Protein AF-A0A9X1WWB5-F1 (afdb_monomer_lite)

Sequence (94 aa):
MENSSNYYLRRMIAMLLFIGAWYCLILFFLQGMQDYYLLLLMIGLFIGSYFIAPYSKGRESSSGAWDVYAIEFFFEMVSLPIRLIIFLVRHVVD

pLDDT: mean 70.96, std 11.7, range [43.81, 86.06]

Structure (mmCIF, N/CA/C/O backbone):
data_AF-A0A9X1WWB5-F1
#
_entry.id   AF-A0A9X1WWB5-F1
#
loop_
_atom_site.group_PDB
_atom_site.id
_atom_site.type_symbol
_atom_site.label_atom_id
_atom_site.label_alt_id
_atom_site.label_comp_id
_atom_site.label_asym_id
_atom_site.label_entity_id
_atom_site.label_seq_id
_atom_site.pdbx_PDB_ins_code
_atom_site.Cartn_x
_atom_site.Cartn_y
_atom_site.Cartn_z
_atom_site.occupancy
_atom_site.B_iso_or_equiv
_atom_site.auth_seq_id
_atom_site.auth_comp_id
_atom_site.auth_asym_id
_atom_site.auth_atom_id
_atom_site.pdbx_PDB_model_num
ATOM 1 N N . MET A 1 1 ? 10.806 9.455 -28.470 1.00 45.50 1 MET A N 1
ATOM 2 C CA . MET A 1 1 ? 11.148 9.892 -27.095 1.00 45.50 1 MET A CA 1
ATOM 3 C C . MET A 1 1 ? 9.931 10.045 -26.176 1.00 45.50 1 MET A C 1
ATOM 5 O O . MET A 1 1 ? 10.107 10.091 -24.970 1.00 45.50 1 MET A O 1
ATOM 9 N N . GLU A 1 2 ? 8.701 10.044 -26.697 1.00 49.38 2 GLU A N 1
ATOM 10 C CA . GLU A 1 2 ? 7.476 10.251 -25.902 1.00 49.38 2 GLU A CA 1
ATOM 11 C C . GLU A 1 2 ? 7.056 9.026 -25.056 1.00 49.38 2 GLU A C 1
ATOM 13 O O . GLU A 1 2 ? 6.575 9.165 -23.932 1.00 49.38 2 GLU A O 1
ATOM 18 N N . ASN A 1 3 ? 7.339 7.808 -25.540 1.00 56.41 3 ASN A N 1
ATOM 19 C CA . ASN A 1 3 ? 6.965 6.561 -24.857 1.00 56.41 3 ASN A CA 1
ATOM 20 C C . ASN A 1 3 ? 7.736 6.288 -23.553 1.00 56.41 3 ASN A C 1
ATOM 22 O O . ASN A 1 3 ? 7.197 5.636 -22.662 1.00 56.41 3 ASN A O 1
ATOM 26 N N . SER A 1 4 ? 8.974 6.775 -23.409 1.00 56.44 4 SER A N 1
ATOM 27 C CA . SER A 1 4 ? 9.748 6.586 -22.172 1.00 56.44 4 SER A CA 1
ATOM 28 C C . SER A 1 4 ? 9.279 7.524 -21.061 1.00 56.44 4 SER A C 1
ATOM 30 O O . SER A 1 4 ? 9.132 7.087 -19.925 1.00 56.44 4 SER A O 1
ATOM 32 N N . SER A 1 5 ? 8.969 8.785 -21.383 1.00 61.75 5 SER A N 1
ATOM 33 C CA . SER A 1 5 ? 8.438 9.754 -20.412 1.00 61.75 5 SER A CA 1
ATOM 34 C C . SER A 1 5 ? 7.117 9.270 -19.797 1.00 61.75 5 SER A C 1
ATOM 36 O O . SER A 1 5 ? 6.963 9.227 -18.576 1.00 61.75 5 SER A O 1
ATOM 38 N N . ASN A 1 6 ? 6.201 8.780 -20.639 1.00 70.19 6 ASN A N 1
ATOM 39 C CA . ASN A 1 6 ? 4.906 8.257 -20.198 1.00 70.19 6 ASN A CA 1
ATOM 40 C C . ASN A 1 6 ? 5.055 6.988 -19.327 1.00 70.19 6 ASN A C 1
ATOM 42 O O . ASN A 1 6 ? 4.287 6.781 -18.391 1.00 70.19 6 ASN A O 1
ATOM 46 N N . TYR A 1 7 ? 6.082 6.165 -19.577 1.00 72.25 7 TYR A N 1
ATOM 47 C CA . TYR A 1 7 ? 6.395 4.981 -18.766 1.00 72.25 7 TYR A CA 1
ATOM 48 C C . TYR A 1 7 ? 6.824 5.339 -17.334 1.00 72.25 7 TYR A C 1
ATOM 50 O O . TYR A 1 7 ? 6.265 4.804 -16.374 1.00 72.25 7 TYR A O 1
ATOM 58 N N . TYR A 1 8 ? 7.777 6.264 -17.172 1.00 71.06 8 TYR A N 1
ATOM 59 C CA . TYR A 1 8 ? 8.239 6.679 -15.840 1.00 71.06 8 TYR A CA 1
ATOM 60 C C . TYR A 1 8 ? 7.149 7.418 -15.059 1.00 71.06 8 TYR A C 1
ATOM 62 O O . TYR A 1 8 ? 6.987 7.179 -13.863 1.00 71.06 8 TYR A O 1
ATOM 70 N N . LEU A 1 9 ? 6.358 8.253 -15.738 1.00 77.19 9 LEU A N 1
ATOM 71 C CA . LEU A 1 9 ? 5.252 8.983 -15.121 1.00 77.19 9 LEU A CA 1
ATOM 72 C C . LEU A 1 9 ? 4.161 8.029 -14.609 1.00 77.19 9 LEU A C 1
ATOM 74 O O . LEU A 1 9 ? 3.721 8.156 -13.469 1.00 77.19 9 LEU A O 1
ATOM 78 N N . ARG A 1 10 ? 3.794 7.006 -15.393 1.00 76.56 10 ARG A N 1
ATOM 79 C CA . ARG A 1 10 ? 2.874 5.942 -14.951 1.00 76.56 10 ARG A CA 1
ATOM 80 C C . ARG A 1 10 ? 3.418 5.159 -13.758 1.00 76.56 10 ARG A C 1
ATOM 82 O O . ARG A 1 10 ? 2.680 4.925 -12.805 1.00 76.56 10 ARG A O 1
ATOM 89 N N . ARG A 1 11 ? 4.711 4.811 -13.766 1.00 76.50 11 ARG A N 1
ATOM 90 C CA . ARG A 1 11 ? 5.367 4.136 -12.632 1.00 76.50 11 ARG A CA 1
ATOM 91 C C . ARG A 1 11 ? 5.300 4.984 -11.359 1.00 76.50 11 ARG A C 1
ATOM 93 O O . ARG A 1 11 ? 4.967 4.458 -10.302 1.00 76.50 11 ARG A O 1
ATOM 100 N N . MET A 1 12 ? 5.566 6.285 -11.465 1.00 78.81 12 MET A N 1
ATOM 101 C CA . MET A 1 12 ? 5.503 7.209 -10.331 1.00 78.81 12 MET A CA 1
ATOM 102 C C . MET A 1 12 ? 4.080 7.322 -9.767 1.00 78.81 12 MET A C 1
ATOM 104 O O . MET A 1 12 ? 3.898 7.246 -8.554 1.00 78.81 12 MET A O 1
ATOM 108 N N . ILE A 1 13 ? 3.065 7.434 -10.631 1.00 83.06 13 ILE A N 1
ATOM 109 C CA . ILE A 1 13 ? 1.658 7.475 -10.201 1.00 83.06 13 ILE A CA 1
ATOM 110 C C . ILE A 1 13 ? 1.264 6.168 -9.504 1.00 83.06 13 ILE A C 1
ATOM 112 O O . ILE A 1 13 ? 0.662 6.210 -8.434 1.00 83.06 13 ILE A O 1
ATOM 116 N N . ALA A 1 14 ? 1.637 5.014 -10.060 1.00 80.81 14 ALA A N 1
ATOM 117 C CA . ALA A 1 14 ? 1.352 3.720 -9.442 1.00 80.81 14 ALA A CA 1
ATOM 118 C C . ALA A 1 14 ? 1.995 3.589 -8.050 1.00 80.81 14 ALA A C 1
ATOM 120 O O . ALA A 1 14 ? 1.340 3.130 -7.116 1.00 80.81 14 ALA A O 1
ATOM 121 N N . MET A 1 15 ? 3.239 4.056 -7.885 1.00 79.38 15 MET A N 1
ATOM 122 C CA . MET A 1 15 ? 3.916 4.088 -6.582 1.00 79.38 15 MET A CA 1
ATOM 123 C C . MET A 1 15 ? 3.210 5.008 -5.580 1.00 79.38 15 MET A C 1
ATOM 125 O O . MET A 1 15 ? 3.017 4.618 -4.432 1.00 79.38 15 MET A O 1
ATOM 129 N N . LEU A 1 16 ? 2.790 6.205 -6.002 1.00 84.88 16 LEU A N 1
ATOM 130 C CA . LEU A 1 16 ? 2.062 7.141 -5.139 1.00 84.88 16 LEU A CA 1
ATOM 131 C C . LEU A 1 16 ? 0.717 6.567 -4.680 1.00 84.88 16 LEU A C 1
ATOM 133 O O . LEU A 1 16 ? 0.380 6.670 -3.502 1.00 84.88 16 LEU A O 1
ATOM 137 N N . LEU A 1 17 ? -0.023 5.919 -5.583 1.00 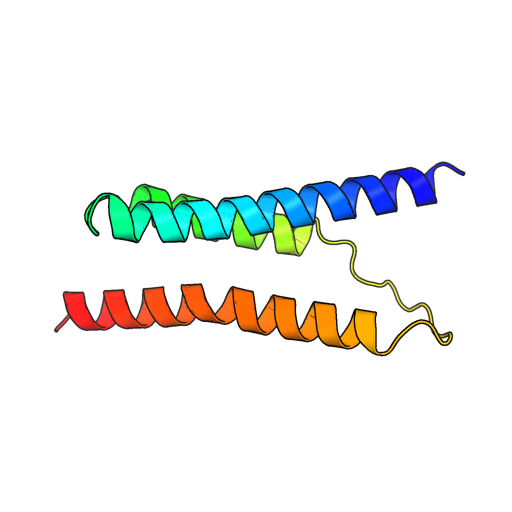85.62 17 LEU A N 1
ATOM 138 C CA . LEU A 1 17 ? -1.283 5.248 -5.253 1.00 85.62 17 LEU A CA 1
ATOM 139 C C . LEU A 1 17 ? -1.067 4.097 -4.269 1.00 85.62 17 LEU A C 1
ATOM 141 O O . LEU A 1 17 ? -1.818 3.966 -3.306 1.00 85.62 17 LEU A O 1
ATOM 145 N N . PHE A 1 18 ? -0.014 3.307 -4.469 1.00 82.38 18 PHE A N 1
ATOM 146 C CA . PHE A 1 18 ? 0.340 2.212 -3.573 1.00 82.38 18 PHE A CA 1
ATOM 147 C C . PHE A 1 18 ? 0.699 2.709 -2.165 1.00 82.38 18 PHE A C 1
ATOM 149 O O . PHE A 1 18 ? 0.171 2.201 -1.177 1.00 82.38 18 PHE A O 1
ATOM 156 N N . ILE A 1 19 ? 1.543 3.740 -2.056 1.00 84.81 19 ILE A N 1
ATOM 157 C CA . ILE A 1 19 ? 1.895 4.355 -0.766 1.00 84.81 19 ILE A CA 1
ATOM 158 C C . ILE A 1 19 ? 0.650 4.964 -0.105 1.00 84.81 19 ILE A C 1
ATOM 160 O O . ILE A 1 19 ? 0.444 4.796 1.096 1.00 84.81 19 ILE A O 1
ATOM 164 N N . GLY A 1 20 ? -0.212 5.623 -0.885 1.00 86.06 20 GLY A N 1
ATOM 165 C CA . GLY A 1 20 ? -1.480 6.170 -0.401 1.00 86.06 20 GLY A CA 1
ATOM 166 C C . GLY A 1 20 ? -2.425 5.095 0.141 1.00 86.06 20 GLY A C 1
ATOM 167 O O . GLY A 1 20 ? -3.066 5.308 1.170 1.00 86.06 20 GLY A O 1
ATOM 168 N N . ALA A 1 21 ? -2.475 3.922 -0.495 1.00 84.81 21 ALA A N 1
ATOM 169 C CA . ALA A 1 21 ? -3.267 2.792 -0.019 1.00 84.81 21 ALA A CA 1
ATOM 170 C C . ALA A 1 21 ? -2.769 2.297 1.349 1.00 84.81 21 ALA A C 1
ATOM 172 O O . ALA A 1 21 ? -3.559 2.139 2.280 1.00 84.81 21 ALA A O 1
ATOM 173 N N . TRP A 1 22 ? -1.452 2.149 1.510 1.00 82.75 22 TRP A N 1
ATOM 174 C CA . TRP A 1 22 ? -0.840 1.811 2.799 1.00 82.75 22 TRP A CA 1
ATOM 175 C C . TRP A 1 22 ? -1.085 2.869 3.874 1.00 82.75 22 TRP A C 1
ATOM 177 O O . TRP A 1 22 ? -1.350 2.530 5.025 1.00 82.75 22 TRP A O 1
ATOM 187 N N . TYR A 1 23 ? -1.049 4.148 3.509 1.00 84.56 23 TYR A N 1
ATOM 188 C CA . TYR A 1 23 ? -1.359 5.230 4.438 1.00 84.56 23 TYR A CA 1
ATOM 189 C C . TYR A 1 23 ? -2.815 5.172 4.925 1.00 84.56 23 TYR A C 1
ATOM 191 O O . TYR A 1 23 ? -3.063 5.316 6.121 1.00 84.56 23 TYR A O 1
ATOM 199 N N . CYS A 1 24 ? -3.766 4.873 4.032 1.00 85.19 24 CYS A N 1
ATOM 200 C CA . CYS A 1 24 ? -5.169 4.658 4.405 1.00 85.19 24 CYS A CA 1
ATOM 201 C C . CYS A 1 24 ? -5.325 3.474 5.366 1.00 85.19 24 CYS A C 1
ATOM 203 O O . CYS A 1 24 ? -6.101 3.559 6.316 1.00 85.19 24 CYS A O 1
ATOM 205 N N . LEU A 1 25 ? -4.558 2.399 5.160 1.00 82.50 25 LEU A N 1
ATOM 206 C CA . LEU A 1 25 ? -4.551 1.254 6.067 1.00 82.50 25 LEU A CA 1
ATOM 207 C C . LEU A 1 25 ? -4.053 1.634 7.466 1.00 82.50 25 LEU A C 1
ATOM 209 O O . LEU A 1 25 ? -4.675 1.279 8.463 1.00 82.50 25 LEU A O 1
ATOM 213 N N . ILE A 1 26 ? -2.940 2.365 7.546 1.00 83.50 26 ILE A N 1
ATOM 214 C CA . ILE A 1 26 ? -2.373 2.813 8.824 1.00 83.50 26 ILE A CA 1
ATOM 215 C C . ILE A 1 26 ? -3.358 3.742 9.544 1.00 83.50 26 ILE A C 1
ATOM 217 O O . ILE A 1 26 ? -3.600 3.568 10.737 1.00 83.50 26 ILE A O 1
ATOM 221 N N . LEU A 1 27 ? -3.967 4.689 8.823 1.00 83.56 27 LEU A N 1
ATOM 222 C CA . LEU A 1 27 ? -4.979 5.585 9.385 1.00 83.56 27 LEU A CA 1
ATOM 223 C C . LEU A 1 27 ? -6.204 4.833 9.906 1.00 83.56 27 LEU A C 1
ATOM 225 O O . LEU A 1 27 ? -6.676 5.160 10.990 1.00 83.56 27 LEU A O 1
ATOM 229 N N . PHE A 1 28 ? -6.667 3.799 9.199 1.00 82.31 28 PHE A N 1
ATOM 230 C CA . PHE A 1 28 ? -7.790 2.969 9.642 1.00 82.31 28 PHE A CA 1
ATOM 231 C C . PHE A 1 28 ? -7.529 2.318 11.010 1.00 82.31 28 PHE A C 1
ATOM 233 O O . PHE A 1 28 ? -8.416 2.264 11.860 1.00 82.31 28 PHE A O 1
ATOM 240 N N . PHE A 1 29 ? -6.298 1.870 11.264 1.00 79.50 29 PHE A N 1
ATOM 241 C CA . PHE A 1 29 ? -5.928 1.344 12.579 1.00 79.50 29 PHE A CA 1
ATOM 242 C C . PHE A 1 29 ? -5.786 2.428 13.651 1.00 79.50 29 PHE A C 1
ATOM 244 O O . PHE A 1 29 ? -6.093 2.170 14.813 1.00 79.50 29 PHE A O 1
ATOM 251 N N . LEU A 1 30 ? -5.325 3.626 13.281 1.00 81.06 30 LEU A N 1
ATOM 252 C CA . LEU A 1 30 ? -5.104 4.727 14.224 1.00 81.06 30 LEU A CA 1
ATOM 253 C C . LEU A 1 30 ? -6.395 5.448 14.634 1.00 81.06 30 LEU A C 1
ATOM 255 O O . LEU A 1 30 ? -6.512 5.851 15.788 1.00 81.06 30 LEU A O 1
ATOM 259 N N . GLN A 1 31 ? -7.350 5.626 13.718 1.00 80.50 31 GLN A N 1
ATOM 260 C CA . GLN A 1 31 ? -8.613 6.337 13.976 1.00 80.50 31 GLN A CA 1
ATOM 261 C C . GLN A 1 31 ? -9.704 5.441 14.581 1.00 80.50 31 GLN A C 1
ATOM 263 O O . GLN A 1 31 ? -10.744 5.931 15.015 1.00 80.50 31 GLN A O 1
ATOM 268 N N . GLY A 1 32 ? -9.428 4.141 14.705 1.00 63.56 32 GLY A N 1
ATOM 269 C CA . GLY A 1 32 ? -10.381 3.142 15.168 1.00 63.56 32 GLY A CA 1
ATOM 270 C C . GLY A 1 32 ? -11.149 2.547 13.991 1.00 63.56 32 GLY A C 1
ATOM 271 O O . GLY A 1 32 ? -11.513 3.240 13.047 1.00 63.56 32 GLY A O 1
ATOM 272 N N . MET A 1 33 ? -11.412 1.239 14.056 1.00 67.56 33 MET A N 1
ATOM 273 C CA . MET A 1 33 ? -11.950 0.403 12.965 1.00 67.56 33 MET A CA 1
ATOM 274 C C . MET A 1 33 ? -13.379 0.764 12.491 1.00 67.56 33 MET A C 1
ATOM 276 O O . MET A 1 33 ? -14.043 -0.046 11.849 1.00 67.56 33 MET A O 1
ATOM 280 N N . GLN A 1 34 ? -13.874 1.951 12.836 1.00 69.75 34 GLN A N 1
ATOM 281 C CA . GLN A 1 34 ? -15.189 2.479 12.481 1.00 69.75 34 GLN A CA 1
ATOM 282 C C . GLN A 1 34 ? -15.181 3.175 11.110 1.00 69.75 34 GLN A C 1
ATOM 284 O O . GLN A 1 34 ? -16.218 3.261 10.452 1.00 69.75 34 GLN A O 1
ATOM 289 N N . ASP A 1 35 ? -14.011 3.607 10.634 1.00 77.12 35 ASP A N 1
ATOM 290 C CA . ASP A 1 35 ? -13.866 4.353 9.384 1.00 77.12 35 ASP A CA 1
ATOM 291 C C . ASP A 1 35 ? -13.763 3.427 8.160 1.00 77.12 35 ASP A C 1
ATOM 293 O O . ASP A 1 35 ? -12.772 3.405 7.427 1.00 77.12 35 ASP A O 1
ATOM 297 N N . TYR A 1 36 ? -14.822 2.659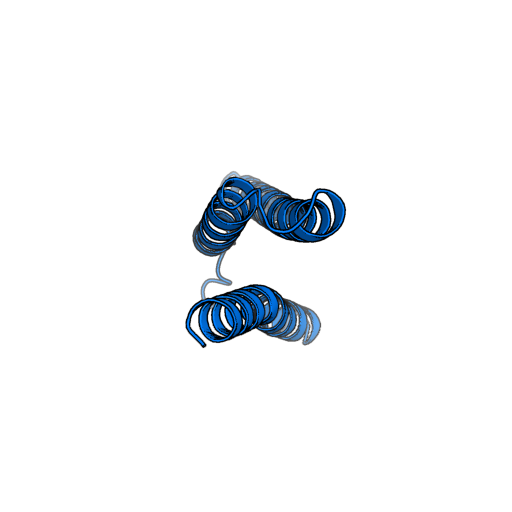 7.889 1.00 76.56 36 TYR A N 1
ATOM 298 C CA . TYR A 1 36 ? -14.886 1.718 6.757 1.00 76.56 36 TYR A CA 1
ATOM 299 C C . TYR A 1 36 ? -14.640 2.375 5.384 1.00 76.56 36 TYR A C 1
ATOM 301 O O . TYR A 1 36 ? -14.239 1.700 4.431 1.00 76.56 36 TYR A O 1
ATOM 309 N N . TYR A 1 37 ? -14.831 3.694 5.267 1.00 80.56 37 TYR A N 1
ATOM 310 C CA . TYR A 1 37 ? -14.519 4.435 4.044 1.00 80.56 37 TYR A CA 1
ATOM 311 C C . TYR A 1 37 ? -13.012 4.443 3.730 1.00 80.56 37 TYR A C 1
ATOM 313 O O . TYR A 1 37 ? -12.652 4.419 2.554 1.00 80.56 37 TYR A O 1
ATOM 321 N N . LEU A 1 38 ? -12.127 4.413 4.740 1.00 80.56 38 LEU A N 1
ATOM 322 C CA . LEU A 1 38 ? -10.671 4.314 4.544 1.00 80.56 38 LEU A CA 1
ATOM 323 C C . LEU A 1 38 ? -10.288 2.972 3.922 1.00 80.56 38 LEU A C 1
ATOM 325 O O . LEU A 1 38 ? -9.397 2.907 3.077 1.00 80.56 38 LEU A O 1
ATOM 329 N N . LEU A 1 39 ? -10.999 1.911 4.299 1.00 78.00 39 LEU A N 1
ATOM 330 C CA . LEU A 1 39 ? -10.801 0.567 3.770 1.00 78.00 39 LEU A CA 1
ATOM 331 C C . LEU A 1 39 ? -11.237 0.480 2.297 1.00 78.00 39 LEU A C 1
ATOM 333 O O . LEU A 1 39 ? -10.506 -0.050 1.461 1.00 78.00 39 LEU A O 1
ATOM 337 N N . LEU A 1 40 ? -12.389 1.069 1.955 1.00 81.69 40 LEU A N 1
ATOM 338 C CA . LEU A 1 40 ? -12.848 1.196 0.566 1.00 81.69 40 LEU A CA 1
ATOM 339 C C . LEU A 1 40 ? -11.889 2.044 -0.281 1.00 81.69 40 LEU A C 1
ATOM 341 O O . LEU A 1 40 ? -11.557 1.663 -1.406 1.00 81.69 40 LEU A O 1
ATOM 345 N N . LEU A 1 41 ? -11.405 3.161 0.270 1.00 85.62 41 LEU A N 1
ATOM 346 C CA . LEU A 1 41 ? -10.435 4.030 -0.391 1.00 85.62 41 LEU A CA 1
ATOM 347 C C . LEU A 1 41 ? -9.110 3.297 -0.635 1.00 85.62 41 LEU A C 1
ATOM 349 O O . LEU A 1 41 ? -8.588 3.338 -1.747 1.00 85.62 41 LEU A O 1
ATOM 353 N N . MET A 1 42 ? -8.609 2.562 0.360 1.00 84.06 42 MET A N 1
ATOM 354 C CA . MET A 1 42 ? -7.420 1.718 0.237 1.00 84.06 42 MET A CA 1
ATOM 355 C C . MET A 1 42 ? -7.563 0.710 -0.910 1.00 84.06 42 MET A C 1
ATOM 357 O O . MET A 1 42 ? -6.663 0.604 -1.743 1.00 84.06 42 MET A O 1
ATOM 361 N N . ILE A 1 43 ? -8.686 -0.013 -0.981 1.00 82.06 43 ILE A N 1
ATOM 362 C CA . ILE A 1 43 ? -8.939 -0.991 -2.051 1.00 82.06 43 ILE A CA 1
ATOM 363 C C . ILE A 1 43 ? -8.935 -0.299 -3.420 1.00 82.06 43 ILE A C 1
ATOM 365 O O . ILE A 1 43 ? -8.278 -0.776 -4.346 1.00 82.06 43 ILE A O 1
ATOM 369 N N . GLY A 1 44 ? -9.615 0.844 -3.546 1.00 83.31 44 GLY A N 1
ATOM 370 C CA . GLY A 1 44 ? -9.641 1.624 -4.785 1.00 83.31 44 GLY A CA 1
ATOM 371 C C . GLY A 1 44 ? -8.249 2.087 -5.222 1.00 83.31 44 GLY A C 1
ATOM 372 O O . GLY A 1 44 ? -7.900 1.974 -6.399 1.00 83.31 44 GLY A O 1
ATOM 373 N N . LEU A 1 45 ? -7.424 2.540 -4.275 1.00 85.19 45 LEU A N 1
ATOM 374 C CA . LEU A 1 45 ? -6.041 2.946 -4.526 1.00 85.19 45 LEU A CA 1
ATOM 375 C C . LEU A 1 45 ? -5.157 1.761 -4.942 1.00 85.19 45 LEU A C 1
ATOM 377 O O . LEU A 1 45 ? -4.373 1.898 -5.882 1.00 85.19 45 LEU A O 1
ATOM 381 N N . PHE A 1 46 ? -5.321 0.587 -4.323 1.00 81.75 46 PHE A N 1
ATOM 382 C CA . PHE A 1 46 ? -4.615 -0.629 -4.738 1.00 81.75 46 PHE A CA 1
ATOM 383 C C . PHE A 1 46 ? -4.995 -1.059 -6.154 1.00 81.75 46 PHE A C 1
ATOM 385 O O . PHE A 1 46 ? -4.107 -1.276 -6.981 1.00 81.75 46 PHE A O 1
ATOM 392 N N . ILE A 1 47 ? -6.291 -1.117 -6.466 1.00 81.56 47 ILE A N 1
ATOM 393 C CA . ILE A 1 47 ? -6.775 -1.442 -7.814 1.00 81.56 47 ILE A CA 1
ATOM 394 C C . ILE A 1 47 ? -6.237 -0.424 -8.831 1.00 81.56 47 ILE A C 1
ATOM 396 O O . ILE A 1 47 ? -5.713 -0.809 -9.877 1.00 81.56 47 ILE A O 1
ATOM 400 N N . GLY A 1 48 ? -6.292 0.870 -8.506 1.00 80.00 48 GLY A N 1
ATOM 401 C CA . GLY A 1 48 ? -5.740 1.934 -9.344 1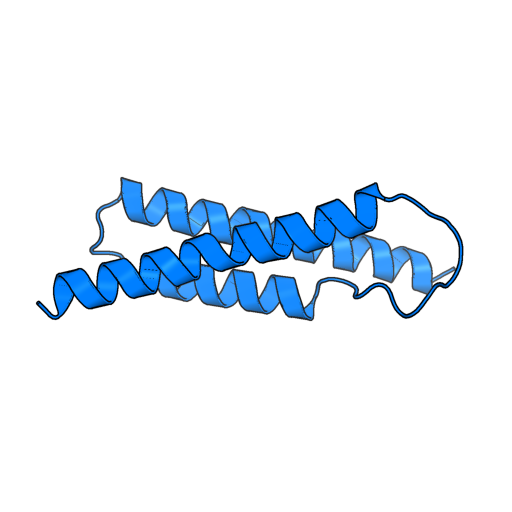.00 80.00 48 GLY A CA 1
ATOM 402 C C . GLY A 1 48 ? -4.239 1.764 -9.584 1.00 80.00 48 GLY A C 1
ATOM 403 O O . GLY A 1 48 ? -3.789 1.830 -10.729 1.00 80.00 48 GLY A O 1
ATOM 404 N N . SER A 1 49 ? -3.470 1.472 -8.530 1.00 81.50 49 SER A N 1
ATOM 405 C CA . SER A 1 49 ? -2.035 1.199 -8.646 1.00 81.50 49 SER A CA 1
ATOM 406 C C . SER A 1 49 ? -1.749 -0.003 -9.544 1.00 81.50 49 SER A C 1
ATOM 408 O O . SER A 1 49 ? -0.839 0.076 -10.361 1.00 81.50 49 SER A O 1
ATOM 410 N N . TYR A 1 50 ? -2.558 -1.064 -9.468 1.00 74.31 50 TYR A N 1
ATOM 411 C CA . TYR A 1 50 ? -2.407 -2.267 -10.285 1.00 74.31 50 TYR A CA 1
ATOM 412 C C . TYR A 1 50 ? -2.620 -1.978 -11.777 1.00 74.31 50 TYR A C 1
ATOM 414 O O . TYR A 1 50 ? -1.790 -2.360 -12.595 1.00 74.31 50 TYR A O 1
ATOM 422 N N . PHE A 1 51 ? -3.681 -1.247 -12.140 1.00 76.88 51 PHE A N 1
ATOM 423 C CA . PHE A 1 51 ? -3.966 -0.922 -13.545 1.00 76.88 51 PHE A CA 1
ATOM 424 C C . PHE A 1 51 ? -3.026 0.133 -14.141 1.00 76.88 51 PHE A C 1
ATOM 426 O O . PHE A 1 51 ? -2.770 0.125 -15.348 1.00 76.88 51 PHE A O 1
ATOM 433 N N . ILE A 1 52 ? -2.545 1.070 -13.320 1.00 76.06 52 ILE A N 1
ATOM 434 C CA . ILE A 1 52 ? -1.645 2.141 -13.767 1.00 76.06 52 ILE A CA 1
ATOM 435 C C . ILE A 1 52 ? -0.192 1.662 -13.794 1.00 76.06 52 ILE A C 1
ATOM 437 O O . ILE A 1 52 ? 0.593 2.173 -14.603 1.00 76.06 52 ILE A O 1
ATOM 441 N N . ALA A 1 53 ? 0.165 0.681 -12.955 1.00 67.69 53 ALA A N 1
ATOM 442 C CA . ALA A 1 53 ? 1.489 0.085 -12.946 1.00 67.69 53 ALA A CA 1
ATOM 443 C C . ALA A 1 53 ? 1.837 -0.384 -14.362 1.00 67.69 53 ALA A C 1
ATOM 445 O O . ALA A 1 53 ? 1.104 -1.174 -14.965 1.00 67.69 53 ALA A O 1
ATOM 446 N N . PRO A 1 54 ? 2.941 0.113 -14.942 1.00 63.47 54 PRO A N 1
ATOM 447 C CA . PRO A 1 54 ? 3.356 -0.362 -16.240 1.00 63.47 54 PRO A CA 1
ATOM 448 C C . PRO A 1 54 ? 3.798 -1.819 -16.083 1.00 63.47 54 PRO A C 1
ATOM 450 O O . PRO A 1 54 ? 4.882 -2.087 -15.571 1.00 63.47 54 PRO A O 1
ATOM 453 N N . TYR A 1 55 ? 2.962 -2.763 -16.524 1.00 58.91 55 TYR A N 1
ATOM 454 C CA . TYR A 1 55 ? 3.395 -4.146 -16.694 1.00 58.91 55 TYR A CA 1
ATOM 455 C C . TYR A 1 55 ? 4.622 -4.135 -17.596 1.00 58.91 55 TYR A C 1
ATOM 457 O O . TYR A 1 55 ? 4.607 -3.492 -18.655 1.00 58.91 55 TYR A O 1
ATOM 465 N N . SER A 1 56 ? 5.683 -4.817 -17.173 1.00 52.62 56 SER A N 1
ATOM 466 C CA . SER A 1 56 ? 6.858 -5.066 -17.995 1.00 52.62 56 SER A CA 1
ATOM 467 C C . SER A 1 56 ? 6.401 -5.851 -19.224 1.00 52.62 56 SER A C 1
ATOM 469 O O . SER A 1 56 ? 6.343 -7.076 -19.238 1.00 52.62 56 SER A O 1
ATOM 471 N N . LYS A 1 57 ? 5.978 -5.136 -20.271 1.00 43.81 57 LYS A N 1
ATOM 472 C CA . LYS A 1 57 ? 5.627 -5.722 -21.560 1.00 43.81 57 LYS A CA 1
ATOM 473 C C . LYS A 1 57 ? 6.880 -6.393 -22.102 1.00 43.81 57 LYS A C 1
ATOM 475 O O . LYS A 1 57 ? 7.708 -5.715 -22.700 1.00 43.81 57 LYS A O 1
ATOM 480 N N . GLY A 1 58 ? 7.006 -7.693 -21.837 1.00 44.81 58 GLY A N 1
ATOM 481 C CA . GLY A 1 58 ? 7.805 -8.666 -22.575 1.00 44.81 58 GLY A CA 1
ATOM 482 C C . GLY A 1 58 ? 9.144 -8.169 -23.110 1.00 44.81 58 GLY A C 1
ATOM 483 O O . GLY A 1 58 ? 9.458 -8.442 -24.262 1.00 44.81 58 GLY A O 1
ATOM 484 N N . ARG A 1 59 ? 9.936 -7.434 -22.319 1.00 45.06 59 ARG A N 1
ATOM 485 C CA . ARG A 1 59 ? 11.348 -7.237 -22.653 1.00 45.06 59 ARG A CA 1
ATOM 486 C C . ARG A 1 59 ? 12.119 -8.419 -22.094 1.00 45.06 59 ARG A C 1
ATOM 488 O O . ARG A 1 59 ? 12.658 -8.373 -20.993 1.00 45.06 59 ARG A O 1
ATOM 495 N N . GLU A 1 60 ? 12.141 -9.482 -22.889 1.00 52.72 60 GLU A N 1
ATOM 496 C CA . GLU A 1 60 ? 13.256 -10.419 -22.917 1.00 52.72 60 GLU A CA 1
ATOM 497 C C . GLU A 1 60 ? 14.550 -9.615 -23.114 1.00 52.72 60 GLU A C 1
ATOM 499 O O . GLU A 1 60 ? 14.870 -9.232 -24.231 1.00 52.72 60 GLU A O 1
ATOM 504 N N . SER A 1 61 ? 15.249 -9.270 -22.031 1.00 45.09 61 SER A N 1
ATOM 505 C CA . SER A 1 61 ? 16.716 -9.147 -21.993 1.00 45.09 61 SER A CA 1
ATOM 506 C C . SER A 1 61 ? 17.163 -8.580 -20.641 1.00 45.09 61 SER A C 1
ATOM 508 O O . SER A 1 61 ? 17.115 -7.374 -20.404 1.00 45.09 61 SER A O 1
ATOM 510 N N . SER A 1 62 ? 17.598 -9.478 -19.759 1.00 50.09 62 SER A N 1
ATOM 511 C CA . SER A 1 62 ? 18.648 -9.271 -18.747 1.00 50.09 62 SER A CA 1
ATOM 512 C C . SER A 1 62 ? 18.700 -7.924 -17.999 1.00 50.09 62 SER A C 1
ATOM 514 O O . SER A 1 62 ? 19.728 -7.243 -18.014 1.00 50.09 62 SER A O 1
ATOM 516 N N . SER A 1 63 ? 17.651 -7.540 -17.274 1.00 48.97 63 SER A N 1
ATOM 517 C CA . SER A 1 63 ? 17.759 -6.415 -16.338 1.00 48.97 63 SER A CA 1
ATOM 518 C C . SER A 1 63 ? 17.105 -6.744 -15.004 1.00 48.97 63 SER A C 1
ATOM 520 O O . SER A 1 63 ? 15.907 -6.593 -14.826 1.00 48.97 63 SER A O 1
ATOM 522 N N . GLY A 1 64 ? 17.951 -7.225 -14.089 1.00 52.66 64 GLY A N 1
ATOM 523 C CA . GLY A 1 64 ? 17.752 -7.176 -12.646 1.00 52.66 64 GLY A CA 1
ATOM 524 C C . GLY A 1 64 ? 16.763 -8.186 -12.078 1.00 52.66 64 GLY A C 1
ATOM 525 O O . GLY A 1 64 ? 15.561 -7.964 -12.105 1.00 52.66 64 GLY A O 1
ATOM 526 N N . ALA A 1 65 ? 17.279 -9.213 -11.395 1.00 57.44 65 ALA A N 1
ATOM 527 C CA . ALA A 1 65 ? 16.500 -10.002 -10.433 1.00 57.44 65 ALA A CA 1
ATOM 528 C C . ALA A 1 65 ? 15.663 -9.103 -9.493 1.00 57.44 65 ALA A C 1
ATOM 530 O O . ALA A 1 65 ? 14.558 -9.460 -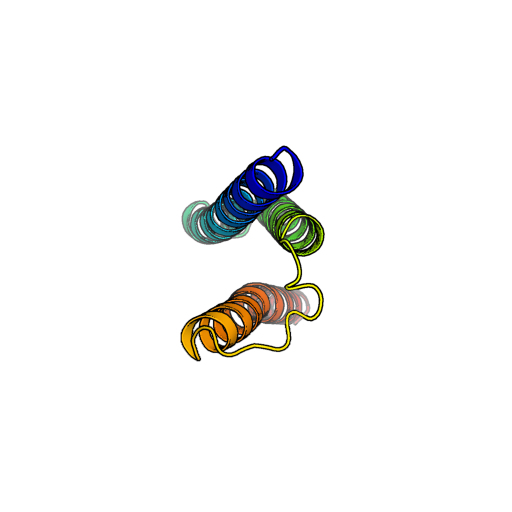9.107 1.00 57.44 65 ALA A O 1
ATOM 531 N N . TRP A 1 66 ? 16.155 -7.894 -9.207 1.00 54.03 66 TRP A N 1
ATOM 532 C CA . TRP A 1 66 ? 15.476 -6.839 -8.459 1.00 54.03 66 TRP A CA 1
ATOM 533 C C . TRP A 1 66 ? 14.108 -6.411 -9.000 1.00 54.03 66 TRP A C 1
ATOM 535 O O . TRP A 1 66 ? 13.233 -6.137 -8.188 1.00 54.03 66 TRP A O 1
ATOM 545 N N . ASP A 1 67 ? 13.887 -6.355 -10.318 1.00 58.25 67 ASP A N 1
ATOM 546 C CA . ASP A 1 67 ? 12.569 -5.975 -10.858 1.00 58.25 67 ASP A CA 1
ATOM 547 C C . ASP A 1 67 ? 11.550 -7.111 -10.656 1.00 58.25 67 ASP A C 1
ATOM 549 O O . ASP A 1 67 ? 10.388 -6.850 -10.353 1.00 58.25 67 ASP A O 1
ATOM 553 N N . VAL A 1 68 ? 11.991 -8.374 -10.730 1.00 62.47 68 VAL A N 1
ATOM 554 C CA . VAL A 1 68 ? 11.152 -9.543 -10.413 1.00 62.47 68 VAL A CA 1
ATOM 555 C C . VAL A 1 68 ? 10.825 -9.578 -8.919 1.00 62.47 68 VAL A C 1
ATOM 557 O O . VAL A 1 68 ? 9.652 -9.662 -8.565 1.00 62.47 68 VAL A O 1
ATOM 560 N N . TYR A 1 69 ? 11.828 -9.399 -8.050 1.00 63.16 69 TYR A N 1
ATOM 561 C CA . TYR A 1 69 ? 11.625 -9.303 -6.599 1.00 63.16 69 TYR A CA 1
ATOM 562 C C . TYR A 1 69 ? 10.720 -8.130 -6.211 1.00 63.16 69 TYR A C 1
ATOM 564 O O . TYR A 1 69 ? 9.897 -8.269 -5.314 1.00 63.16 69 TYR A O 1
ATOM 572 N N . ALA A 1 70 ? 10.831 -6.978 -6.878 1.00 66.69 70 ALA A N 1
ATOM 573 C CA . ALA A 1 70 ? 9.978 -5.825 -6.602 1.00 66.69 70 ALA A CA 1
ATOM 574 C C . ALA A 1 70 ? 8.514 -6.087 -6.979 1.00 66.69 70 ALA A C 1
ATOM 576 O O . ALA A 1 70 ? 7.615 -5.643 -6.266 1.00 66.69 70 ALA A O 1
ATOM 577 N N . ILE A 1 71 ? 8.268 -6.811 -8.075 1.00 64.94 71 ILE A N 1
ATOM 578 C CA . ILE A 1 71 ? 6.916 -7.210 -8.482 1.00 64.94 71 ILE A CA 1
ATOM 579 C C . ILE A 1 71 ? 6.354 -8.256 -7.513 1.00 64.94 71 ILE A C 1
ATOM 581 O O . ILE A 1 71 ? 5.214 -8.124 -7.075 1.00 64.94 71 ILE A O 1
ATOM 585 N N . GLU A 1 72 ? 7.141 -9.263 -7.139 1.00 67.56 72 GLU A N 1
ATOM 586 C CA . GLU A 1 72 ? 6.729 -10.299 -6.186 1.00 67.56 72 GLU A CA 1
ATOM 587 C C . GLU A 1 72 ? 6.418 -9.697 -4.808 1.00 67.56 72 GLU A C 1
ATOM 589 O O . GLU A 1 72 ? 5.322 -9.889 -4.281 1.00 67.56 72 GLU A O 1
ATOM 594 N N . PHE A 1 73 ? 7.307 -8.843 -4.295 1.00 68.44 73 PHE A N 1
ATOM 595 C CA . PHE A 1 73 ? 7.097 -8.082 -3.064 1.00 68.44 73 PHE A CA 1
ATOM 596 C C . PHE A 1 73 ? 5.878 -7.159 -3.148 1.00 68.44 73 PHE A C 1
ATOM 598 O O . PHE A 1 73 ? 5.132 -7.034 -2.179 1.00 68.44 73 PHE A O 1
ATOM 605 N N . PHE A 1 74 ? 5.635 -6.526 -4.301 1.00 68.81 74 PHE A N 1
ATOM 606 C CA . PHE A 1 74 ? 4.429 -5.729 -4.521 1.00 68.81 74 PHE A CA 1
ATOM 607 C C . PHE A 1 74 ? 3.175 -6.593 -4.363 1.00 68.81 74 PHE A C 1
ATOM 609 O O . PHE A 1 74 ? 2.280 -6.218 -3.611 1.00 68.81 74 PHE A O 1
ATOM 616 N N . PHE A 1 75 ? 3.117 -7.768 -4.996 1.00 67.00 75 PHE A N 1
ATOM 617 C CA . PHE A 1 75 ? 1.976 -8.677 -4.854 1.00 67.00 75 PHE A CA 1
ATOM 618 C C . PHE A 1 75 ? 1.808 -9.206 -3.425 1.00 67.00 75 PHE A C 1
ATOM 620 O O . PHE A 1 75 ? 0.680 -9.236 -2.925 1.00 67.00 75 PHE A O 1
ATOM 627 N N . GLU A 1 76 ? 2.895 -9.569 -2.741 1.00 72.38 76 GLU A N 1
ATOM 628 C CA . GLU A 1 76 ? 2.840 -9.971 -1.331 1.00 72.38 76 GLU A CA 1
ATOM 629 C C . GLU A 1 76 ? 2.286 -8.847 -0.452 1.00 72.38 76 GLU A C 1
ATOM 631 O O . GLU A 1 76 ? 1.365 -9.068 0.341 1.00 72.38 76 GLU A O 1
ATOM 636 N N . MET A 1 77 ? 2.769 -7.624 -0.657 1.00 66.94 77 MET A N 1
ATOM 637 C CA . MET A 1 77 ? 2.314 -6.441 0.060 1.00 66.94 77 MET A CA 1
ATOM 638 C C . MET A 1 77 ? 0.852 -6.093 -0.244 1.00 66.94 77 MET A C 1
ATOM 640 O O . MET A 1 77 ? 0.133 -5.720 0.676 1.00 66.94 77 MET A O 1
ATOM 644 N N . VAL A 1 78 ? 0.360 -6.269 -1.476 1.00 66.44 78 VAL A N 1
ATOM 645 C CA . VAL A 1 78 ? -1.078 -6.127 -1.797 1.00 66.44 78 VAL A CA 1
ATOM 646 C C . VAL A 1 78 ? -1.915 -7.218 -1.116 1.00 66.44 78 VAL A C 1
ATOM 648 O O . VAL A 1 78 ? -3.066 -6.986 -0.741 1.00 66.44 78 VAL A O 1
ATOM 651 N N . SER A 1 79 ? -1.362 -8.418 -0.924 1.00 66.75 79 SER A N 1
ATOM 652 C CA . SER A 1 79 ? -2.101 -9.533 -0.323 1.00 66.75 79 SER A CA 1
ATOM 653 C C . SER A 1 79 ? -2.358 -9.356 1.180 1.00 66.75 79 SER A C 1
ATOM 655 O O . SER A 1 79 ? -3.366 -9.851 1.689 1.00 66.75 79 SER A O 1
ATOM 657 N N . LEU A 1 80 ? -1.491 -8.626 1.891 1.00 72.25 80 LEU A N 1
ATOM 658 C CA . LEU A 1 80 ? -1.626 -8.339 3.323 1.00 72.25 80 LEU A CA 1
ATOM 659 C C . LEU A 1 80 ? -2.929 -7.600 3.681 1.00 72.25 80 LEU A C 1
ATOM 661 O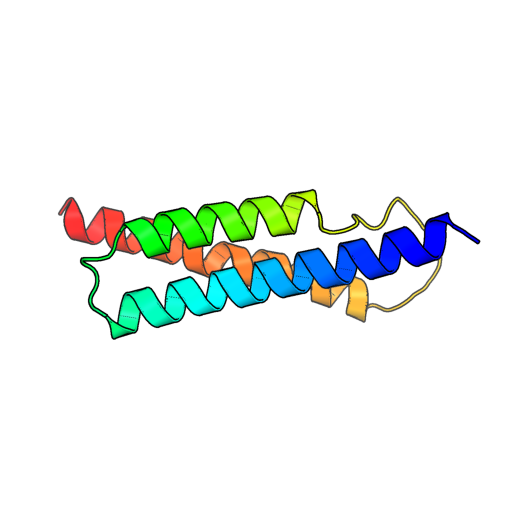 O . LEU A 1 80 ? -3.670 -8.115 4.521 1.00 72.25 80 LEU A O 1
ATOM 665 N N . PRO A 1 81 ? -3.279 -6.460 3.052 1.00 67.31 81 PRO A N 1
ATOM 666 C CA . PRO A 1 81 ? -4.544 -5.789 3.311 1.00 67.31 81 PRO A CA 1
ATOM 667 C C . PRO A 1 81 ? -5.748 -6.657 2.933 1.00 67.31 81 PRO A C 1
ATOM 669 O O . PRO A 1 81 ? -6.738 -6.640 3.652 1.00 67.31 81 PRO A O 1
ATOM 672 N N . ILE A 1 82 ? -5.673 -7.486 1.885 1.00 69.69 82 ILE A N 1
ATOM 673 C CA . ILE A 1 82 ? -6.760 -8.425 1.542 1.00 69.69 82 ILE A CA 1
ATOM 674 C C . ILE A 1 82 ? -6.957 -9.463 2.656 1.00 69.69 82 ILE A C 1
ATOM 676 O O . ILE A 1 82 ? -8.084 -9.692 3.098 1.00 69.69 82 ILE A O 1
ATOM 680 N N . ARG A 1 83 ? -5.871 -10.073 3.149 1.00 73.50 83 ARG A N 1
ATOM 681 C CA . ARG A 1 83 ? -5.926 -11.025 4.273 1.00 73.50 83 ARG A CA 1
ATOM 682 C C . ARG A 1 83 ? -6.464 -10.369 5.537 1.00 73.50 83 ARG A C 1
ATOM 684 O O . ARG A 1 83 ? -7.252 -10.986 6.247 1.00 73.50 83 ARG A O 1
ATOM 691 N N . LEU A 1 84 ? -6.072 -9.125 5.789 1.00 72.00 84 LEU A N 1
ATOM 692 C CA . LEU A 1 84 ? -6.560 -8.350 6.917 1.00 72.00 84 LEU A CA 1
ATOM 693 C C . LEU A 1 84 ? -8.062 -8.057 6.801 1.00 72.00 84 LEU A C 1
ATOM 695 O O . LEU A 1 84 ? -8.778 -8.219 7.783 1.00 72.00 84 LEU A O 1
ATOM 699 N N . ILE A 1 85 ? -8.553 -7.683 5.617 1.00 72.62 85 ILE A N 1
ATOM 700 C CA . ILE A 1 85 ? -9.988 -7.488 5.373 1.00 72.62 85 ILE A CA 1
ATOM 701 C C . ILE A 1 85 ? -10.746 -8.787 5.644 1.00 72.62 85 ILE A C 1
ATOM 703 O O . ILE A 1 85 ? -11.746 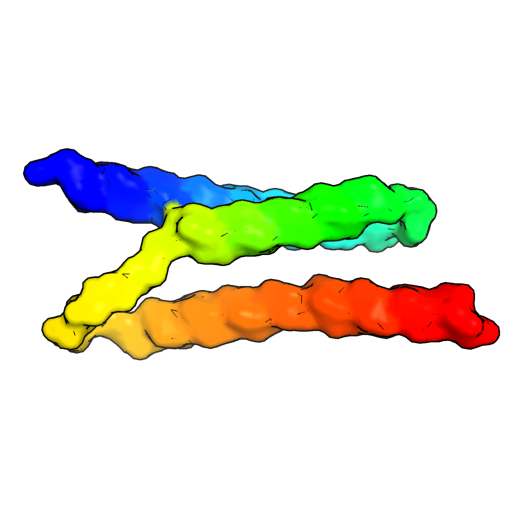-8.772 6.353 1.00 72.62 85 ILE A O 1
ATOM 707 N N . ILE A 1 86 ? -10.257 -9.920 5.133 1.00 76.75 86 ILE A N 1
ATOM 708 C CA . ILE A 1 86 ? -10.875 -11.232 5.375 1.00 76.75 86 ILE A CA 1
ATOM 709 C C . ILE A 1 86 ? -10.887 -11.561 6.874 1.00 76.75 86 ILE A C 1
ATOM 711 O O . ILE A 1 86 ? -11.885 -12.072 7.379 1.00 76.75 86 ILE A O 1
ATOM 715 N N . PHE A 1 87 ? -9.801 -11.261 7.589 1.00 78.06 87 PHE A N 1
ATOM 716 C CA . PHE A 1 87 ? -9.710 -11.458 9.034 1.00 78.06 87 PHE A CA 1
ATOM 717 C C . PHE A 1 87 ? -10.706 -10.576 9.799 1.00 78.06 87 PHE A C 1
ATOM 719 O O . PHE A 1 87 ? -11.430 -11.084 10.650 1.00 78.06 87 PHE A O 1
ATOM 726 N N . LEU A 1 88 ? -10.801 -9.289 9.455 1.00 69.44 88 LEU A N 1
ATOM 727 C CA . LEU A 1 88 ? -11.770 -8.355 10.036 1.00 69.44 88 LEU A CA 1
ATOM 728 C C . LEU A 1 88 ? -13.210 -8.793 9.773 1.00 69.44 88 LEU A C 1
ATOM 730 O O . LEU A 1 88 ? -14.016 -8.807 10.696 1.00 69.44 88 LEU A O 1
ATOM 734 N N . VAL A 1 89 ? -13.530 -9.192 8.540 1.00 74.00 89 VAL A N 1
ATOM 735 C CA . VAL A 1 89 ? -14.867 -9.690 8.188 1.00 74.00 89 VAL A CA 1
ATOM 736 C C . VAL A 1 89 ? -15.207 -10.935 9.000 1.00 74.00 89 VAL A C 1
ATOM 738 O O . VAL A 1 89 ? -16.299 -11.003 9.549 1.00 74.00 89 VAL A O 1
ATOM 741 N N . ARG A 1 90 ? -14.280 -11.894 9.130 1.00 73.00 90 ARG A N 1
ATOM 742 C CA . ARG A 1 90 ? -14.498 -13.072 9.985 1.00 73.00 90 ARG A CA 1
ATOM 743 C C . ARG A 1 90 ? -14.745 -12.683 11.440 1.00 73.00 90 ARG A C 1
ATOM 745 O O . ARG A 1 90 ? -15.679 -13.189 12.033 1.00 73.00 90 ARG A O 1
ATOM 752 N N . HIS A 1 91 ? -13.957 -11.758 11.981 1.00 70.94 91 HIS A N 1
ATOM 753 C CA . HIS A 1 91 ? -14.076 -11.342 13.378 1.00 70.94 91 HIS A CA 1
ATOM 754 C C . HIS A 1 91 ? -15.349 -10.541 13.696 1.00 70.94 91 HIS A C 1
ATOM 756 O O . HIS A 1 91 ? -15.740 -10.474 14.851 1.00 70.94 91 HIS A O 1
ATOM 762 N N . VAL A 1 92 ? -15.968 -9.900 12.700 1.00 68.88 92 VAL A N 1
ATOM 763 C CA . VAL A 1 92 ? -17.234 -9.160 12.863 1.00 68.88 92 VAL A CA 1
ATOM 764 C C . VAL A 1 92 ? -18.461 -10.055 12.639 1.00 68.88 92 VAL A C 1
ATOM 766 O O . VAL A 1 92 ? -19.546 -9.725 13.110 1.00 68.88 92 VAL A O 1
ATOM 769 N N . VAL A 1 93 ? -18.316 -11.139 11.868 1.00 68.00 93 VAL A N 1
ATOM 770 C CA . VAL A 1 93 ? -19.410 -12.071 11.541 1.00 68.00 93 VAL A CA 1
ATOM 771 C C . VAL A 1 93 ? -19.558 -13.190 12.584 1.00 68.00 93 VAL A C 1
ATOM 773 O O . VAL A 1 93 ? -20.667 -13.705 12.725 1.00 68.00 93 VAL A O 1
ATOM 776 N N . ASP A 1 94 ? -18.482 -13.544 13.297 1.00 49.81 94 ASP A N 1
ATOM 777 C CA . ASP A 1 94 ? -18.523 -14.365 14.523 1.00 49.81 94 ASP A CA 1
ATOM 778 C C . ASP A 1 94 ? -18.989 -13.544 15.741 1.00 49.81 94 ASP A C 1
ATOM 780 O O . ASP A 1 94 ? -19.783 -14.085 16.547 1.00 49.81 94 ASP A O 1
#

Foldseek 3Di:
DVVVVLLVVLQVLLVVLQVQLVVLVVVCVVVDVPPCVSLVSSVVSNVSSVVSNPDPPDPPDDDDPVVVVVVVVSVVSVVVSVVVVVVVVVVVVD

Organism: NCBI:txid2919922

Secondary structure (DSSP, 8-state):
-HHHHHHHHHHHHHHHHHHHHHHHHHHHHHH-TT-HHHHHHHHHHHHHHHHHS-------S---HHHHHHHHHHHHHHHHHHHHHHHHHHHHH-

Radius of gyration: 16.05 Å; chains: 1; bounding box: 38×25×42 Å